Protein AF-A0A7R9JK86-F1 (afdb_monomer)

Radius of gyration: 24.87 Å; Cα contacts (8 Å, |Δi|>4): 173; chains: 1; bounding box: 53×53×46 Å

Foldseek 3Di:
DKDWDADQVFQWIWIADPPPRPPIDTPDGDHHPDDDDDDDDVVVVDDDDCCVPPRVPDPPHNDDDPDPDQPDWDWDDDQFWIWIGDPPDPPDDIDTDPDPPGHGWDDWDADPVVRDIDTDHPPPPPPDDD

InterPro domains:
  IPR011042 Six-bladed beta-propeller, TolB-like [G3DSA:2.120.10.30] (1-68)
  IPR011042 Six-bladed beta-propeller, TolB-like [G3DSA:2.120.10.30] (69-128)

Solvent-accessible surface area (backbone atoms only — not comparable to full-atom values): 8628 Å² total; per-residue (Å²): 116,66,44,76,52,71,40,67,91,70,14,28,33,35,36,23,31,63,87,78,62,47,78,68,43,79,77,47,68,84,42,78,74,68,85,80,86,81,84,90,52,73,81,78,72,64,86,85,59,66,43,78,53,74,38,56,75,43,95,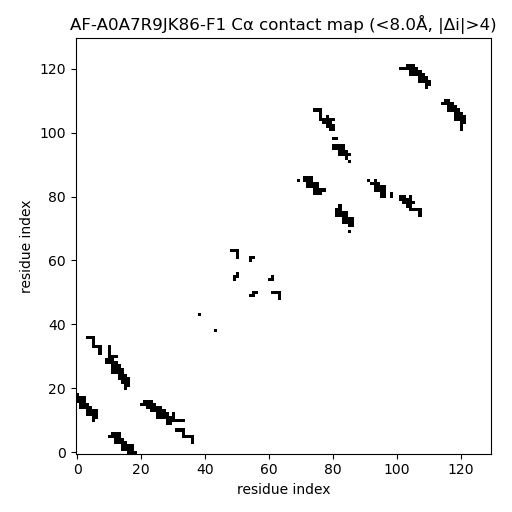81,75,61,79,91,63,101,59,78,81,75,93,62,68,47,78,49,73,43,56,59,48,42,33,40,38,51,79,94,44,100,84,56,76,75,41,72,53,94,69,82,88,53,52,55,47,75,49,75,49,72,42,86,85,82,70,47,80,47,72,44,49,71,72,81,76,71,94,74,77,135

Organism: Timema californicum (NCBI:txid61474)

Nearest PDB structures (foldseek):
  3s8v-assembly1_A  TM=5.272E-01  e=2.078E-10  Homo sapiens
  3s8z-assembly1_A  TM=5.498E-01  e=6.063E-10  Homo sapiens
  6h16-assembly1_A  TM=5.425E-01  e=1.335E-09  Homo sapiens
  4a0p-assembly1_A  TM=5.360E-01  e=7.596E-10  Homo sapiens
  8dvn-assembly1_A  TM=5.373E-01  e=1.261E-09  Homo sapiens

Secondary structure (DSSP, 8-state):
-EEEEEETTTTEEEEEETTT--S-EEEE---TT--------GGGG----GGGTGGGG-SS--PPPSSPSPSS-EEEEETTEEEEE-TT-TT-PPEEP--TT--S--EEEE-TTT--EEEE----------

pLDDT: mean 85.82, std 13.66, range [33.59, 98.38]

Sequence (130 aa):
DYIYWTDWKTGNIECANKTTGCNRTRIHAQLEYVTDILVFHNSRQSGWNQCAVGNGGCSHLCLALPSPAPRSFLLFSQKNSLSRLVPDTADCPDIVLPVQGLKNVRAVEFDPVSQFLYWVSPAMVSDNMA

Structure (mmCIF, N/CA/C/O backbone):
data_AF-A0A7R9JK86-F1
#
_entry.id   AF-A0A7R9JK86-F1
#
loop_
_atom_site.group_PDB
_atom_site.id
_atom_site.type_symbol
_atom_site.label_atom_id
_atom_site.label_alt_id
_atom_site.label_comp_id
_atom_site.label_asym_id
_atom_site.label_entity_id
_atom_site.label_seq_id
_atom_site.pdbx_PDB_ins_code
_atom_site.Cartn_x
_atom_site.Cartn_y
_atom_site.Cartn_z
_atom_site.occupancy
_atom_site.B_iso_or_equiv
_atom_site.auth_seq_id
_atom_site.auth_comp_id
_atom_site.auth_asym_id
_atom_site.auth_atom_id
_atom_site.pdbx_PDB_model_num
ATOM 1 N N . ASP A 1 1 ? -15.866 13.921 12.758 1.00 92.19 1 ASP A N 1
ATOM 2 C CA . ASP A 1 1 ? -14.521 13.534 13.232 1.00 92.19 1 ASP A CA 1
ATOM 3 C C . ASP A 1 1 ? -14.561 12.339 14.171 1.00 92.19 1 ASP A C 1
ATOM 5 O O . ASP A 1 1 ? -14.459 12.500 15.380 1.00 92.19 1 ASP A O 1
ATOM 9 N N . TYR A 1 2 ? -14.700 11.135 13.623 1.00 97.38 2 TYR A N 1
ATOM 10 C CA . TYR A 1 2 ? -14.785 9.909 14.417 1.00 97.38 2 TYR A CA 1
ATOM 11 C C . TYR A 1 2 ? -13.802 8.868 13.893 1.00 97.38 2 TYR A C 1
ATOM 13 O O . TYR A 1 2 ? -13.542 8.823 12.687 1.00 97.38 2 TYR A O 1
ATOM 21 N N . ILE A 1 3 ? -13.274 8.053 14.800 1.00 97.31 3 ILE A N 1
ATOM 22 C CA . ILE A 1 3 ? -12.696 6.751 14.462 1.00 97.31 3 ILE A CA 1
ATOM 23 C C . ILE A 1 3 ? -13.756 5.677 14.679 1.00 97.31 3 ILE A C 1
ATOM 25 O O . ILE A 1 3 ? -14.625 5.833 15.537 1.00 97.31 3 ILE A O 1
ATOM 29 N N . TYR A 1 4 ? -13.665 4.606 13.901 1.00 97.50 4 TYR A N 1
ATOM 30 C CA . TYR A 1 4 ? -14.517 3.431 14.008 1.00 97.50 4 TYR A CA 1
ATOM 31 C C . TYR A 1 4 ? -13.607 2.223 14.166 1.00 97.50 4 TYR A C 1
ATOM 33 O O . TYR A 1 4 ? -12.582 2.145 13.486 1.00 97.50 4 TYR A O 1
ATOM 41 N N . TRP A 1 5 ? -13.962 1.305 15.054 1.00 96.56 5 TRP A N 1
ATOM 42 C CA . TRP A 1 5 ? -13.230 0.055 15.237 1.00 96.56 5 TRP A CA 1
ATOM 43 C C . TRP A 1 5 ? -14.196 -1.072 15.591 1.00 96.56 5 TRP A C 1
ATOM 45 O O . TRP A 1 5 ? -15.343 -0.837 15.978 1.00 96.56 5 TRP A O 1
ATOM 55 N N . THR A 1 6 ? -13.710 -2.300 15.442 1.00 95.81 6 THR A N 1
ATOM 56 C CA . THR A 1 6 ? -14.384 -3.509 15.906 1.00 95.81 6 THR A CA 1
ATOM 57 C C . THR A 1 6 ? -13.642 -4.089 17.104 1.00 95.81 6 THR A C 1
ATOM 59 O O . THR A 1 6 ? -12.414 -4.004 17.181 1.00 95.81 6 THR A O 1
ATOM 62 N N . ASP A 1 7 ? -14.379 -4.668 18.045 1.00 90.81 7 ASP A N 1
ATOM 63 C CA . ASP A 1 7 ? -13.827 -5.398 19.180 1.00 90.81 7 ASP A CA 1
ATOM 64 C C . ASP A 1 7 ? -14.321 -6.847 19.169 1.00 90.81 7 ASP A C 1
ATOM 66 O O . ASP A 1 7 ? -15.467 -7.146 19.503 1.00 90.81 7 ASP A O 1
ATOM 70 N N . TRP A 1 8 ? -13.409 -7.758 18.836 1.00 89.31 8 TRP A N 1
ATOM 71 C CA . TRP A 1 8 ? -13.603 -9.208 18.852 1.00 89.31 8 TRP A CA 1
ATOM 72 C C . TRP A 1 8 ? -14.086 -9.787 20.189 1.00 89.31 8 TRP A C 1
ATOM 74 O O . TRP A 1 8 ? -14.812 -10.777 20.180 1.00 89.31 8 TRP A O 1
ATOM 84 N N . LYS A 1 9 ? -13.716 -9.199 21.336 1.00 88.44 9 LYS A N 1
ATOM 85 C CA . LYS A 1 9 ? -14.114 -9.719 22.655 1.00 88.44 9 LYS A CA 1
ATOM 86 C C . LYS A 1 9 ? -15.576 -9.432 22.941 1.00 88.44 9 LYS A C 1
ATOM 88 O O . LYS A 1 9 ? -16.229 -10.207 23.631 1.00 88.44 9 LYS A O 1
ATOM 93 N N . THR A 1 10 ? -16.065 -8.296 22.458 1.00 90.75 10 THR A N 1
ATOM 94 C CA . THR A 1 10 ? -17.429 -7.839 22.723 1.00 90.75 10 THR A CA 1
ATOM 95 C C . THR A 1 10 ? -18.369 -8.039 21.536 1.00 90.75 10 THR A C 1
ATOM 97 O O . THR A 1 10 ? -19.581 -7.917 21.703 1.00 90.75 10 THR A O 1
ATOM 100 N N . GLY A 1 11 ? -17.834 -8.357 20.355 1.00 93.00 11 GLY A N 1
ATOM 101 C CA . GLY A 1 11 ? -18.590 -8.486 19.111 1.00 93.00 11 GLY A CA 1
ATOM 102 C C . GLY A 1 11 ? -19.246 -7.173 18.681 1.00 93.00 11 GLY A C 1
ATOM 103 O O . GLY A 1 11 ? -20.334 -7.183 18.103 1.00 93.00 11 GLY A O 1
ATOM 104 N N . ASN A 1 12 ? -18.641 -6.036 19.037 1.00 95.69 12 ASN A N 1
ATOM 105 C CA . ASN A 1 12 ? -19.213 -4.710 18.821 1.00 95.69 12 ASN A CA 1
ATOM 106 C C . ASN A 1 12 ? -18.438 -3.921 17.766 1.00 95.69 12 ASN A C 1
ATOM 108 O O . ASN A 1 12 ? -17.212 -3.985 17.701 1.00 95.69 12 ASN A O 1
ATOM 112 N N . ILE A 1 13 ? -19.167 -3.087 17.024 1.00 97.00 13 ILE A N 1
ATOM 113 C CA . ILE A 1 13 ? -18.6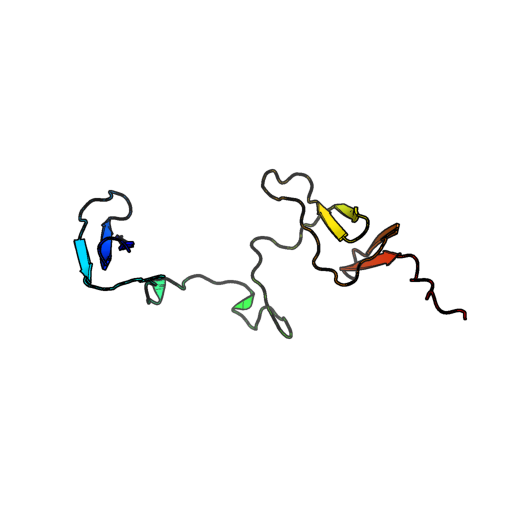01 -1.962 16.275 1.00 97.00 13 ILE A CA 1
ATOM 114 C C . ILE A 1 13 ? -18.876 -0.697 17.076 1.00 97.00 13 ILE A C 1
ATOM 116 O O . ILE A 1 13 ? -20.019 -0.423 17.457 1.00 97.00 13 ILE A O 1
ATOM 120 N N . GLU A 1 14 ? -17.839 0.092 17.310 1.00 97.06 14 GLU A N 1
ATOM 121 C CA . GLU A 1 14 ? -17.901 1.303 18.120 1.00 97.06 14 GLU A CA 1
ATOM 122 C C . GLU A 1 14 ? -17.310 2.496 17.375 1.00 97.06 14 GLU A C 1
ATOM 124 O O . GLU A 1 14 ? -16.554 2.348 16.411 1.00 97.06 14 GLU A O 1
ATOM 129 N N . CYS A 1 15 ? -17.657 3.697 17.833 1.00 97.69 15 CYS A N 1
ATOM 130 C CA . CYS A 1 15 ? -17.015 4.924 17.397 1.00 97.69 15 CYS A CA 1
ATOM 131 C C . CYS A 1 15 ? -16.747 5.863 18.572 1.00 97.69 15 CYS A C 1
ATOM 133 O O . CYS A 1 15 ? -17.420 5.798 19.599 1.00 97.69 15 CYS A O 1
ATOM 135 N N . ALA A 1 16 ? -15.771 6.751 18.413 1.00 98.38 16 ALA A N 1
ATOM 136 C CA . ALA A 1 16 ? -15.478 7.838 19.344 1.00 98.38 16 ALA A CA 1
ATOM 137 C C . ALA A 1 16 ? -14.851 9.010 18.589 1.00 98.38 16 ALA A C 1
ATOM 139 O O . ALA A 1 16 ? -14.371 8.853 17.459 1.00 98.38 16 ALA A O 1
ATOM 140 N N . ASN A 1 17 ? -14.864 10.194 19.200 1.00 98.31 17 ASN A N 1
ATOM 141 C CA . ASN A 1 17 ? -14.227 11.366 18.618 1.00 98.31 17 ASN A CA 1
ATOM 142 C C . ASN A 1 17 ? -12.732 11.088 18.386 1.00 98.31 17 ASN A C 1
ATOM 144 O O . ASN A 1 17 ? -12.019 10.692 19.308 1.00 98.31 17 ASN A O 1
ATOM 148 N N . LYS A 1 18 ? -12.260 11.317 17.154 1.00 97.19 18 LYS A N 1
ATOM 149 C CA . LYS A 1 18 ? -10.904 10.931 16.726 1.00 97.19 18 LYS A CA 1
ATOM 150 C C . LYS A 1 18 ? -9.778 11.637 17.493 1.00 97.19 18 LYS A C 1
ATOM 152 O O . LYS A 1 18 ? -8.680 11.098 17.552 1.00 97.19 18 LYS A O 1
ATOM 157 N N . THR A 1 19 ? -10.013 12.851 17.999 1.00 97.25 19 THR A N 1
ATOM 158 C CA . THR A 1 19 ? -8.979 13.673 18.649 1.00 97.25 19 THR A CA 1
ATOM 159 C C . THR A 1 19 ? -9.079 13.647 20.166 1.00 97.25 19 THR A C 1
ATOM 161 O O . THR A 1 19 ? -8.052 13.658 20.832 1.00 97.25 19 THR A O 1
ATOM 164 N N . THR A 1 20 ? -10.292 13.611 20.722 1.00 97.69 20 THR A N 1
ATOM 165 C CA . THR A 1 20 ? -10.492 13.661 22.181 1.00 97.69 20 THR A CA 1
ATOM 166 C C . THR A 1 20 ? -10.721 12.295 22.817 1.00 97.69 20 THR A C 1
ATOM 168 O O . THR A 1 20 ? -10.599 12.168 24.030 1.00 97.69 20 THR A O 1
ATOM 171 N N . GLY A 1 21 ? -11.105 11.282 22.035 1.00 96.06 21 GLY A N 1
ATOM 172 C CA . GLY A 1 21 ? -11.523 9.973 22.549 1.00 96.06 21 GLY A CA 1
ATOM 173 C C . GLY A 1 21 ? -12.888 9.973 23.253 1.00 96.06 21 GLY A C 1
ATOM 174 O O . GLY A 1 21 ? -13.374 8.915 23.650 1.00 96.06 21 GLY A O 1
ATOM 175 N N . CYS A 1 22 ? -13.535 11.133 23.394 1.00 97.38 22 CYS A N 1
ATOM 176 C CA . CYS A 1 22 ? -14.848 11.264 24.023 1.00 97.38 22 CYS A CA 1
ATOM 177 C C . CYS A 1 22 ? -15.984 10.773 23.109 1.00 97.38 22 CYS A C 1
ATOM 179 O O . CYS A 1 22 ? -15.790 10.496 21.923 1.00 97.38 22 CYS A O 1
ATOM 181 N N . ASN A 1 23 ? -17.202 10.730 23.660 1.00 96.56 23 ASN A N 1
ATOM 182 C CA . ASN A 1 23 ? -18.431 10.333 22.960 1.00 96.56 23 ASN A CA 1
ATOM 183 C C . ASN A 1 23 ? -18.354 8.921 22.365 1.00 96.56 23 ASN A C 1
ATOM 185 O O . ASN A 1 23 ? -18.823 8.674 21.251 1.00 96.56 23 ASN A O 1
ATOM 189 N N . ARG A 1 24 ? -17.752 7.991 23.119 1.00 97.31 24 ARG A N 1
ATOM 190 C CA . ARG A 1 24 ? -17.720 6.581 22.741 1.00 97.31 24 ARG A CA 1
ATOM 191 C C . ARG A 1 24 ? -19.139 6.030 22.685 1.00 97.31 24 ARG A C 1
ATOM 193 O O . ARG A 1 24 ? -19.862 6.079 23.676 1.00 97.31 24 ARG A O 1
ATOM 200 N N . THR A 1 25 ? -19.509 5.495 21.529 1.00 97.06 25 THR A N 1
ATOM 201 C CA . THR A 1 25 ? -20.852 4.983 21.261 1.00 97.06 25 THR A CA 1
ATOM 202 C C . THR A 1 25 ? -20.761 3.648 20.536 1.00 97.06 25 THR A C 1
ATOM 204 O O . THR A 1 25 ? -19.936 3.471 19.639 1.00 97.06 25 THR A O 1
ATOM 207 N N . ARG A 1 26 ? -21.629 2.705 20.904 1.00 96.94 26 ARG A N 1
ATOM 208 C CA . ARG A 1 26 ? -21.778 1.433 20.194 1.00 96.94 26 ARG A CA 1
ATOM 209 C C . ARG A 1 26 ? -22.693 1.621 18.986 1.00 96.94 26 ARG A C 1
ATOM 211 O O . ARG A 1 26 ? -23.839 2.026 19.152 1.00 96.94 26 ARG A O 1
ATOM 218 N N . ILE A 1 27 ? -22.189 1.295 17.801 1.00 96.50 27 ILE A N 1
ATOM 219 C CA . ILE A 1 27 ? -22.908 1.393 16.524 1.00 96.50 27 ILE A CA 1
ATOM 220 C C . ILE A 1 27 ? -23.635 0.087 16.203 1.00 96.50 27 ILE A C 1
ATOM 222 O O . ILE A 1 27 ? -24.792 0.108 15.797 1.00 96.50 27 ILE A O 1
ATOM 226 N N . HIS A 1 28 ? -22.967 -1.049 16.410 1.00 95.62 28 HIS A N 1
ATOM 227 C CA . HIS A 1 28 ? -23.528 -2.381 16.181 1.00 95.62 28 HIS A CA 1
ATOM 228 C C . HIS A 1 28 ? -23.017 -3.358 17.244 1.00 95.62 28 HIS A C 1
ATOM 230 O O . HIS A 1 28 ? -21.959 -3.135 17.834 1.00 95.62 28 HIS A O 1
ATOM 236 N N . ALA A 1 29 ? -23.762 -4.433 17.487 1.00 94.62 29 ALA A N 1
ATOM 237 C CA . ALA A 1 29 ? -23.414 -5.493 18.433 1.00 94.62 29 ALA A CA 1
ATOM 238 C C . ALA A 1 29 ? -23.623 -6.880 17.809 1.00 94.62 29 ALA A C 1
ATOM 240 O O . ALA A 1 29 ? -24.202 -6.974 16.728 1.00 94.62 29 ALA A O 1
ATOM 241 N N . GLN A 1 30 ? -23.212 -7.936 18.518 1.00 92.38 30 GLN A N 1
ATOM 242 C CA . GLN A 1 30 ? -23.456 -9.339 18.141 1.00 92.38 30 GLN A CA 1
ATOM 243 C C . GLN A 1 30 ? -22.834 -9.739 16.793 1.00 92.38 30 GLN A C 1
ATOM 245 O O . GLN A 1 30 ? -23.373 -10.571 16.069 1.00 92.38 30 GLN A O 1
ATOM 250 N N . LEU A 1 31 ? -21.696 -9.138 16.450 1.00 91.38 31 LEU A N 1
ATOM 251 C CA . LEU A 1 31 ? -20.922 -9.491 15.269 1.00 91.38 31 LEU A CA 1
ATOM 252 C C . LEU A 1 31 ? -19.678 -10.258 15.709 1.00 91.38 31 LEU A C 1
ATOM 254 O O . LEU A 1 31 ? -18.685 -9.673 16.144 1.00 91.38 31 LEU A O 1
ATOM 258 N N . GLU A 1 32 ? -19.747 -11.580 15.626 1.00 90.31 32 GLU A N 1
ATOM 259 C CA . GLU A 1 32 ? -18.612 -12.437 15.951 1.00 90.31 32 GLU A CA 1
ATOM 260 C C . GLU A 1 32 ? -17.554 -12.381 14.840 1.00 90.31 32 GLU A C 1
ATOM 262 O O . GLU A 1 32 ? -17.875 -12.387 13.652 1.00 90.31 32 GLU A O 1
ATOM 267 N N . TYR A 1 33 ? -16.280 -12.333 15.239 1.00 88.56 33 TYR A N 1
ATOM 268 C CA . TYR A 1 33 ? -15.119 -12.450 14.346 1.00 88.56 33 TYR A CA 1
ATOM 269 C C . TYR A 1 33 ? -15.037 -11.427 13.200 1.00 88.56 33 TYR A C 1
ATOM 271 O O . TYR A 1 33 ? -14.485 -11.726 12.143 1.00 88.56 33 TYR A O 1
ATOM 279 N N . VAL A 1 34 ? -15.531 -10.200 13.396 1.00 92.62 34 VAL A N 1
ATOM 280 C CA . VAL A 1 34 ? -15.321 -9.120 12.418 1.00 92.62 34 VAL A CA 1
ATOM 281 C C . VAL A 1 34 ? -13.825 -8.855 12.260 1.00 92.62 34 VAL A C 1
ATOM 283 O O . VAL A 1 34 ? -13.153 -8.476 13.220 1.00 92.62 34 VAL A O 1
ATOM 286 N N . THR A 1 35 ? -13.316 -9.033 11.043 1.00 91.50 35 THR A N 1
ATOM 287 C CA . THR A 1 35 ? -11.886 -8.904 10.733 1.00 91.50 35 THR A CA 1
ATOM 288 C C . THR A 1 35 ? -11.502 -7.519 10.239 1.00 91.50 35 THR A C 1
ATOM 290 O O . THR A 1 35 ? -10.393 -7.068 10.504 1.00 91.50 35 THR A O 1
ATOM 293 N N . ASP A 1 36 ? -12.395 -6.856 9.504 1.00 94.06 36 ASP A N 1
ATOM 294 C CA . ASP A 1 36 ? -12.130 -5.554 8.903 1.00 94.06 36 ASP A CA 1
ATOM 295 C C . ASP A 1 36 ? -13.416 -4.730 8.777 1.00 94.06 36 ASP A C 1
ATOM 297 O O . ASP A 1 36 ? -14.513 -5.281 8.634 1.00 94.06 36 ASP A O 1
ATOM 301 N N . ILE A 1 37 ? -13.274 -3.406 8.841 1.00 95.12 37 ILE A N 1
ATOM 302 C CA . ILE A 1 37 ? -14.357 -2.444 8.630 1.00 95.12 37 ILE A CA 1
ATOM 303 C C . ILE A 1 37 ? -13.861 -1.272 7.781 1.00 95.12 37 ILE A C 1
ATOM 305 O O . ILE A 1 37 ? -12.768 -0.744 7.979 1.00 95.12 37 ILE A O 1
ATOM 309 N N . LEU A 1 38 ? -14.706 -0.805 6.861 1.00 96.75 38 LEU A N 1
ATOM 310 C CA . LEU A 1 38 ? -14.381 0.292 5.951 1.00 96.75 38 LEU A CA 1
ATOM 311 C C . LEU A 1 38 ? -15.481 1.353 5.952 1.00 96.75 38 LEU A C 1
ATOM 313 O O . LEU A 1 38 ? -16.669 1.048 5.875 1.00 96.75 38 LEU A O 1
ATOM 317 N N . VAL A 1 39 ? -15.077 2.624 5.965 1.00 96.25 39 VAL A N 1
ATOM 318 C CA . VAL A 1 39 ? -15.993 3.748 5.733 1.00 96.25 39 VAL A CA 1
ATOM 319 C C . VAL A 1 39 ? -16.170 3.946 4.228 1.00 96.25 39 VAL A C 1
ATOM 321 O O . VAL A 1 39 ? -15.251 4.408 3.550 1.00 96.25 39 VAL A O 1
ATOM 324 N N . PHE A 1 40 ? -17.360 3.642 3.712 1.00 96.69 40 PHE A N 1
ATOM 325 C CA . PHE A 1 40 ? -17.717 3.853 2.309 1.00 96.69 40 PHE A CA 1
ATOM 326 C C . PHE A 1 40 ? -18.293 5.261 2.092 1.00 96.69 40 PHE A C 1
ATOM 328 O O . PHE A 1 40 ? -19.458 5.523 2.388 1.00 96.69 40 PHE A O 1
ATOM 335 N N . HIS A 1 41 ? -17.463 6.191 1.611 1.00 96.62 41 HIS A N 1
ATOM 336 C CA . HIS A 1 41 ? -17.876 7.555 1.269 1.00 96.62 41 HIS A CA 1
ATOM 337 C C . HIS A 1 41 ? -16.892 8.189 0.269 1.00 96.62 41 HIS A C 1
ATOM 339 O O . HIS A 1 41 ? -15.684 7.984 0.393 1.00 96.62 41 HIS A O 1
ATOM 345 N N . ASN A 1 42 ? -17.375 9.006 -0.677 1.00 95.19 42 ASN A N 1
ATOM 346 C CA . ASN A 1 42 ? -16.535 9.607 -1.729 1.00 95.19 42 ASN A CA 1
ATOM 347 C C . ASN A 1 42 ? -15.358 10.435 -1.173 1.00 95.19 42 ASN A C 1
ATOM 349 O O . ASN A 1 42 ? -14.251 10.384 -1.697 1.00 95.19 42 ASN A O 1
ATOM 353 N N . SER A 1 43 ? -15.558 11.128 -0.050 1.00 95.12 43 SER A N 1
ATOM 354 C CA . SER A 1 43 ? -14.528 11.963 0.575 1.00 95.12 43 SER A CA 1
ATOM 355 C C . SER A 1 43 ? -13.332 11.161 1.095 1.00 95.12 43 SER A C 1
ATOM 357 O O . SER A 1 43 ? -12.257 11.729 1.289 1.00 95.12 43 SER A O 1
ATOM 359 N N . ARG A 1 44 ? -13.491 9.843 1.298 1.00 93.88 44 ARG A N 1
ATOM 360 C CA . ARG A 1 44 ? -12.412 8.932 1.714 1.00 93.88 44 ARG A CA 1
ATOM 361 C C . ARG A 1 44 ? -11.481 8.549 0.565 1.00 93.88 44 ARG A C 1
ATOM 363 O O . ARG A 1 44 ? -10.382 8.081 0.832 1.00 93.88 44 ARG A O 1
ATOM 370 N N . GLN A 1 45 ? -11.903 8.767 -0.678 1.00 93.19 45 GLN A N 1
ATOM 371 C CA . GLN A 1 45 ? -11.158 8.471 -1.904 1.00 93.19 45 GLN A CA 1
ATOM 372 C C . GLN A 1 45 ? -10.879 9.768 -2.674 1.00 93.19 45 GLN A C 1
ATOM 374 O O . GLN A 1 45 ? -11.113 9.872 -3.874 1.00 93.19 45 GLN A O 1
ATOM 379 N N . SER A 1 46 ? -10.445 10.796 -1.948 1.00 89.38 46 SER A N 1
ATOM 380 C CA . SER A 1 46 ? -10.114 12.106 -2.505 1.00 89.38 46 SER A CA 1
ATOM 381 C C . SER A 1 46 ? -8.632 12.200 -2.883 1.00 89.38 46 SER A C 1
ATOM 383 O O . SER A 1 46 ? -7.812 11.383 -2.465 1.00 89.38 46 SER A O 1
ATOM 385 N N . GLY A 1 47 ? -8.286 13.219 -3.670 1.00 88.12 47 GLY A N 1
ATOM 386 C CA . GLY A 1 47 ? -6.932 13.444 -4.174 1.00 88.12 47 GLY A CA 1
ATOM 387 C C . GLY A 1 47 ? -6.784 13.103 -5.656 1.00 88.12 47 GLY A C 1
ATOM 388 O O . GLY A 1 47 ? -7.697 12.586 -6.295 1.00 88.12 47 GLY A O 1
ATOM 389 N N . TRP A 1 48 ? -5.624 13.445 -6.211 1.00 88.62 48 TRP A N 1
ATOM 390 C CA . TRP A 1 48 ? -5.292 13.229 -7.616 1.00 88.62 48 TRP A CA 1
ATOM 391 C C . TRP A 1 48 ? -3.825 12.824 -7.754 1.00 88.62 48 TRP A C 1
ATOM 393 O O . TRP A 1 48 ? -2.983 13.261 -6.970 1.00 88.62 48 TRP A O 1
ATOM 403 N N . ASN A 1 49 ? -3.506 12.020 -8.767 1.00 85.62 49 ASN A N 1
ATOM 404 C CA . ASN A 1 49 ? -2.131 11.713 -9.152 1.00 85.62 49 ASN A CA 1
ATOM 405 C C . ASN A 1 49 ? -2.004 11.647 -10.684 1.00 85.62 49 ASN A C 1
ATOM 407 O O . ASN A 1 49 ? -2.997 11.679 -11.407 1.00 85.62 49 ASN A O 1
ATOM 411 N N . GLN A 1 50 ? -0.774 11.555 -11.192 1.00 85.25 50 GLN A N 1
ATOM 412 C CA . GLN A 1 50 ? -0.508 11.535 -12.636 1.00 85.25 50 GLN A CA 1
ATOM 413 C C . GLN A 1 50 ? -1.149 10.336 -13.354 1.00 85.25 50 GLN A C 1
ATOM 415 O O . GLN A 1 50 ? -1.509 10.459 -14.520 1.00 85.25 50 GLN A O 1
ATOM 420 N N . CYS A 1 51 ? -1.359 9.212 -12.658 1.00 90.38 51 CYS A N 1
ATOM 421 C CA . CYS A 1 51 ? -2.019 8.035 -13.224 1.00 90.38 51 CYS A CA 1
ATOM 422 C C . CYS A 1 51 ? -3.502 8.275 -13.534 1.00 90.38 51 CYS A C 1
ATOM 424 O O . CYS A 1 51 ? -4.062 7.609 -14.402 1.00 90.38 51 CYS A O 1
ATOM 426 N N . ALA A 1 52 ? -4.146 9.227 -12.854 1.00 91.38 52 ALA A N 1
ATOM 427 C CA . ALA A 1 52 ? -5.569 9.490 -13.031 1.00 91.38 52 ALA A CA 1
ATOM 428 C C . ALA A 1 52 ? -5.901 10.192 -14.368 1.00 91.38 52 ALA A C 1
ATOM 430 O O . ALA A 1 52 ? -7.038 10.102 -14.829 1.00 91.38 52 ALA A O 1
ATOM 431 N N . VAL A 1 53 ? -4.922 10.823 -15.042 1.00 92.56 53 VAL A N 1
ATOM 432 C CA . VAL A 1 53 ? -5.060 11.235 -16.454 1.00 92.56 53 VAL A CA 1
ATOM 433 C C . VAL A 1 53 ? -4.404 10.174 -17.335 1.00 92.56 53 VAL A C 1
ATOM 435 O O . VAL A 1 53 ? -3.192 9.993 -17.276 1.00 92.56 53 VAL A O 1
ATOM 438 N N . GLY A 1 54 ? -5.176 9.498 -18.191 1.00 94.00 54 GLY A N 1
ATOM 439 C CA . GLY A 1 54 ? -4.616 8.665 -19.266 1.00 94.0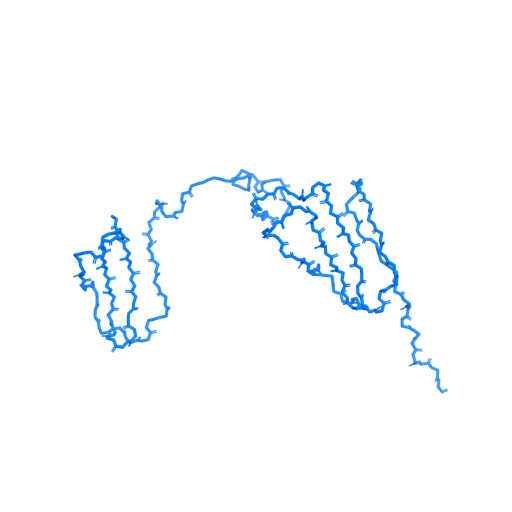0 54 GLY A CA 1
ATOM 440 C C . GLY A 1 54 ? -3.625 7.590 -18.800 1.00 94.00 54 GLY A C 1
ATOM 441 O O . GLY A 1 54 ? -2.638 7.344 -19.490 1.00 94.00 54 GLY A O 1
ATOM 442 N N . ASN A 1 55 ? -3.841 6.999 -17.618 1.00 91.94 55 ASN A N 1
ATOM 443 C CA . ASN A 1 55 ? -2.944 6.010 -17.003 1.00 91.94 55 ASN A CA 1
ATOM 444 C C . ASN A 1 55 ? -1.489 6.506 -16.859 1.00 91.94 55 ASN A C 1
ATOM 446 O O . ASN A 1 55 ? -0.557 5.710 -16.933 1.00 91.94 55 ASN A O 1
ATOM 450 N N . GLY A 1 56 ? -1.265 7.822 -16.756 1.00 90.25 56 GLY A N 1
ATOM 451 C CA . GLY A 1 56 ? 0.079 8.411 -16.733 1.00 90.25 56 GLY A CA 1
ATOM 452 C C . GLY A 1 56 ? 0.903 8.164 -18.005 1.00 90.25 56 GLY A C 1
ATOM 453 O O . GLY A 1 56 ? 2.121 8.309 -17.971 1.00 90.25 56 GLY A O 1
ATOM 454 N N . GLY A 1 57 ? 0.268 7.756 -19.112 1.00 93.44 57 GLY A N 1
ATOM 455 C CA . GLY A 1 57 ? 0.944 7.332 -20.342 1.00 93.44 57 GLY A CA 1
ATOM 456 C C . GLY A 1 57 ? 1.477 5.893 -20.318 1.00 93.44 57 GLY A C 1
ATOM 457 O O . GLY A 1 57 ? 2.148 5.477 -21.262 1.00 93.44 57 GLY A O 1
ATOM 458 N N . CYS A 1 58 ? 1.196 5.112 -19.270 1.00 89.31 58 CYS A N 1
ATOM 459 C CA . CYS A 1 58 ? 1.617 3.716 -19.182 1.00 89.31 58 CYS A CA 1
ATOM 460 C C . CYS A 1 58 ? 0.766 2.813 -20.089 1.00 89.31 58 CYS A C 1
ATOM 462 O O . CYS A 1 58 ? -0.459 2.926 -20.132 1.00 89.31 58 CYS A O 1
ATOM 464 N N . SER A 1 59 ? 1.408 1.846 -20.752 1.00 94.19 59 SER A N 1
ATOM 465 C CA . SER A 1 59 ? 0.718 0.865 -21.604 1.00 94.19 59 SER A CA 1
ATOM 466 C C . SER A 1 59 ? -0.086 -0.177 -20.820 1.00 94.19 59 SER A C 1
ATOM 468 O O . SER A 1 59 ? -1.062 -0.700 -21.343 1.00 94.19 59 SER A O 1
ATOM 470 N N . HIS A 1 60 ? 0.312 -0.475 -19.576 1.00 94.75 60 HIS A N 1
ATOM 471 C CA . HIS A 1 60 ? -0.327 -1.499 -18.742 1.00 94.75 60 HIS A CA 1
ATOM 472 C C . HIS A 1 60 ? -0.679 -0.954 -17.354 1.00 94.75 60 HIS A C 1
ATOM 474 O O . HIS A 1 60 ? -1.840 -0.668 -17.078 1.00 94.75 60 HIS A O 1
ATOM 480 N N . LEU A 1 61 ? 0.319 -0.767 -16.486 1.00 92.56 61 LEU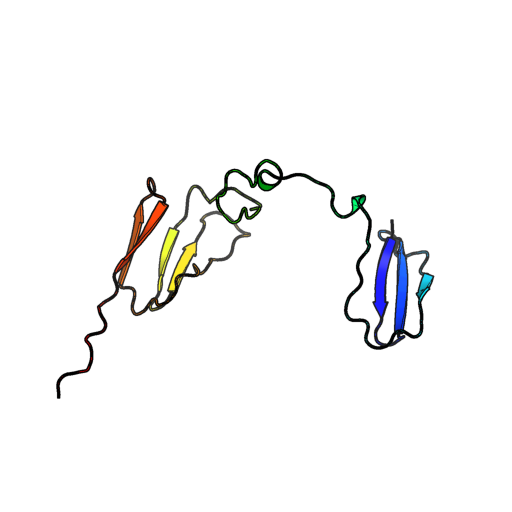 A N 1
ATOM 481 C CA . LEU A 1 61 ? 0.115 -0.407 -15.083 1.00 92.56 61 LEU A CA 1
ATOM 482 C C . LEU A 1 61 ? 0.834 0.898 -14.735 1.00 92.56 61 LEU A C 1
ATOM 484 O O . LEU A 1 61 ? 2.033 1.016 -14.975 1.00 92.56 61 LEU A O 1
ATOM 488 N N . CYS A 1 62 ? 0.108 1.839 -14.128 1.00 86.50 62 CYS A N 1
ATOM 489 C CA . CYS A 1 62 ? 0.665 3.060 -13.551 1.00 86.50 62 CYS A CA 1
ATOM 490 C C . CYS A 1 62 ? 0.663 2.960 -12.025 1.00 86.50 62 CYS A C 1
ATOM 492 O O . CYS A 1 62 ? -0.391 2.939 -11.386 1.00 86.50 62 CYS A O 1
ATOM 494 N N . LEU A 1 63 ? 1.855 2.861 -11.438 1.00 88.44 63 LEU A N 1
ATOM 495 C CA . LEU A 1 63 ? 2.043 2.763 -9.995 1.00 88.44 63 LEU A CA 1
ATOM 496 C C . LEU A 1 63 ? 2.396 4.140 -9.435 1.00 88.44 63 LEU A C 1
ATOM 498 O O . LEU A 1 63 ? 3.426 4.712 -9.787 1.00 88.44 63 LEU A O 1
ATOM 502 N N . ALA A 1 64 ? 1.548 4.668 -8.552 1.00 83.69 64 ALA A N 1
ATOM 503 C CA . ALA A 1 64 ? 1.819 5.927 -7.871 1.00 83.69 64 ALA A CA 1
ATOM 504 C C . ALA A 1 64 ? 3.007 5.753 -6.913 1.00 83.69 64 ALA A C 1
ATOM 506 O O . ALA A 1 64 ? 2.936 4.980 -5.958 1.00 83.69 64 ALA A O 1
ATOM 507 N N . LEU A 1 65 ? 4.094 6.481 -7.170 1.00 78.62 65 LEU A N 1
ATOM 508 C CA . LEU A 1 65 ? 5.263 6.519 -6.299 1.00 78.62 65 LEU A CA 1
ATOM 509 C C . LEU A 1 65 ? 5.273 7.833 -5.501 1.00 78.62 65 LEU A C 1
ATOM 511 O O . LEU A 1 65 ? 4.961 8.882 -6.066 1.00 78.62 65 LEU A O 1
ATOM 515 N N . PRO A 1 66 ? 5.649 7.807 -4.208 1.00 67.81 66 PRO A N 1
ATOM 516 C CA . PRO A 1 66 ? 5.736 9.013 -3.380 1.00 67.81 66 PRO A CA 1
ATOM 517 C C . PRO A 1 66 ? 6.848 9.973 -3.836 1.00 67.81 66 PRO A C 1
ATOM 519 O O . PRO A 1 66 ? 6.803 11.156 -3.516 1.00 67.81 66 PRO A O 1
ATOM 522 N N . SER A 1 67 ? 7.832 9.477 -4.595 1.00 59.94 67 SER A N 1
ATOM 523 C CA . SER A 1 67 ? 8.913 10.259 -5.194 1.00 59.94 67 SER A CA 1
ATOM 524 C C . SER A 1 67 ? 9.254 9.693 -6.579 1.00 59.94 67 SER A C 1
ATOM 526 O O . SER A 1 67 ? 9.138 8.476 -6.771 1.00 59.94 67 SER A O 1
ATOM 528 N N . PRO A 1 68 ? 9.675 10.524 -7.553 1.00 62.78 68 PRO A N 1
ATOM 529 C CA . PRO A 1 68 ? 10.317 10.029 -8.768 1.00 62.78 68 PRO A CA 1
ATOM 530 C C . PRO A 1 68 ? 11.495 9.102 -8.431 1.00 62.78 68 PRO A C 1
ATOM 532 O O . PRO A 1 68 ? 12.054 9.156 -7.333 1.00 62.78 68 PRO A O 1
ATOM 535 N N . ALA A 1 69 ? 11.879 8.245 -9.383 1.00 65.19 69 ALA A N 1
ATOM 536 C CA . ALA A 1 69 ? 13.042 7.376 -9.223 1.00 65.19 69 ALA A CA 1
ATOM 537 C C . ALA A 1 69 ? 14.254 8.186 -8.710 1.00 65.19 69 ALA A C 1
ATOM 539 O O . ALA A 1 69 ? 14.466 9.316 -9.170 1.00 65.19 69 ALA A O 1
ATOM 540 N N . PRO A 1 70 ? 15.027 7.651 -7.746 1.00 71.94 70 PRO A N 1
ATOM 541 C CA . PRO A 1 70 ? 16.143 8.382 -7.165 1.00 71.94 70 PRO A CA 1
ATOM 542 C C . PRO A 1 70 ? 17.129 8.775 -8.268 1.00 71.94 70 PRO A C 1
ATOM 544 O O . PRO A 1 70 ? 17.499 7.948 -9.098 1.00 71.94 70 PRO A O 1
ATOM 547 N N . ARG A 1 71 ? 17.546 10.048 -8.284 1.00 73.62 71 ARG A N 1
ATOM 548 C CA . ARG A 1 71 ? 18.519 10.562 -9.268 1.00 73.62 71 ARG A CA 1
ATOM 549 C C . ARG A 1 71 ? 19.921 9.993 -9.054 1.00 73.62 71 ARG A C 1
ATOM 551 O O . ARG A 1 71 ? 20.678 9.882 -10.009 1.00 73.62 71 ARG A O 1
ATOM 558 N N . SER A 1 72 ? 20.231 9.630 -7.812 1.00 82.44 72 SER A N 1
ATOM 559 C CA . SER A 1 72 ? 21.508 9.064 -7.394 1.00 82.44 72 SER A CA 1
ATOM 560 C C . SER A 1 72 ? 21.238 7.848 -6.521 1.00 82.44 72 SER A C 1
ATOM 562 O O . SER A 1 72 ? 20.448 7.917 -5.580 1.00 82.44 72 SER A O 1
ATOM 564 N N . PHE A 1 73 ? 21.872 6.729 -6.843 1.00 86.94 73 PHE A N 1
ATOM 565 C CA . PHE A 1 73 ? 21.761 5.485 -6.094 1.00 86.94 73 PHE A CA 1
ATOM 566 C C . PHE A 1 73 ? 23.000 4.625 -6.337 1.00 86.94 73 PHE A C 1
ATOM 568 O O . PHE A 1 73 ? 23.722 4.814 -7.316 1.00 86.94 73 PHE A O 1
ATOM 575 N N . LEU A 1 74 ? 23.227 3.667 -5.447 1.00 89.25 74 LEU A N 1
ATOM 576 C CA . LEU A 1 74 ? 24.250 2.642 -5.577 1.00 89.25 74 LEU A CA 1
ATOM 577 C C . LEU A 1 74 ? 23.574 1.297 -5.817 1.00 89.25 74 LEU A C 1
ATOM 579 O O . LEU A 1 74 ? 22.627 0.931 -5.120 1.00 89.25 74 LEU A O 1
ATOM 583 N N . LEU A 1 75 ? 24.071 0.559 -6.803 1.00 91.88 75 LEU A N 1
ATOM 584 C CA . LEU A 1 75 ? 23.695 -0.829 -7.033 1.00 91.88 75 LEU A CA 1
ATOM 585 C C . LEU A 1 75 ? 24.817 -1.722 -6.537 1.00 91.88 75 LEU A C 1
ATOM 587 O O . LEU A 1 75 ? 25.985 -1.489 -6.844 1.00 91.88 75 LEU A O 1
ATOM 591 N N . PHE A 1 76 ? 24.458 -2.759 -5.794 1.00 91.25 76 PHE A N 1
ATOM 592 C CA . PHE A 1 76 ? 25.413 -3.759 -5.353 1.00 91.25 76 PHE A CA 1
ATOM 593 C C . PHE A 1 76 ? 24.829 -5.157 -5.495 1.00 91.25 76 PHE A C 1
ATOM 595 O O . PHE A 1 76 ? 23.629 -5.391 -5.324 1.00 91.25 76 PHE A O 1
ATOM 602 N N . SER A 1 77 ? 25.700 -6.101 -5.833 1.00 92.12 77 SER A N 1
ATOM 603 C CA . SER A 1 77 ? 25.349 -7.504 -5.988 1.00 92.12 77 SER A CA 1
ATOM 604 C C . SER A 1 77 ? 25.776 -8.317 -4.777 1.00 92.12 77 SER A C 1
ATOM 606 O O . SER A 1 77 ? 26.918 -8.226 -4.329 1.00 92.12 77 SER A O 1
ATOM 608 N N . GLN A 1 78 ? 24.884 -9.179 -4.309 1.00 90.75 78 GLN A N 1
ATOM 609 C CA . GLN A 1 78 ? 25.200 -10.302 -3.433 1.00 90.75 78 GLN A CA 1
ATOM 610 C C . GLN A 1 78 ? 25.159 -11.601 -4.250 1.00 90.75 78 GLN A C 1
ATOM 612 O O . GLN A 1 78 ? 24.843 -11.595 -5.440 1.00 90.75 78 GLN A O 1
ATOM 617 N N . LYS A 1 79 ? 25.439 -12.747 -3.612 1.00 87.44 79 LYS A N 1
ATOM 618 C CA . LYS A 1 79 ? 25.524 -14.049 -4.299 1.00 87.44 79 LYS A CA 1
ATOM 619 C C . LYS A 1 79 ? 24.296 -14.337 -5.174 1.00 87.44 79 LYS A C 1
ATOM 621 O O . LYS A 1 79 ? 24.463 -14.729 -6.322 1.00 87.44 79 LYS A O 1
ATOM 626 N N . ASN A 1 80 ? 23.088 -14.117 -4.652 1.00 89.44 80 ASN A N 1
ATOM 627 C CA . ASN A 1 80 ? 21.825 -14.453 -5.326 1.00 89.44 80 ASN A CA 1
ATOM 628 C C . ASN A 1 80 ? 20.805 -13.298 -5.301 1.00 89.44 80 ASN A C 1
ATOM 630 O O . ASN A 1 80 ? 19.607 -13.529 -5.436 1.00 89.44 80 ASN A O 1
ATOM 634 N N . SER A 1 81 ? 21.253 -12.064 -5.082 1.00 91.06 81 SER A N 1
ATOM 635 C CA . SER A 1 81 ? 20.376 -10.893 -5.037 1.00 91.06 81 SER A CA 1
ATOM 636 C C . SER A 1 81 ? 21.101 -9.649 -5.538 1.00 91.06 81 SER A C 1
ATOM 638 O O . SER A 1 81 ? 22.322 -9.532 -5.429 1.00 91.06 81 SER A O 1
ATOM 640 N N . LEU A 1 82 ? 20.334 -8.725 -6.106 1.00 92.81 82 LEU A N 1
ATOM 641 C CA . LEU A 1 82 ? 20.778 -7.381 -6.456 1.00 92.81 82 LEU A CA 1
ATOM 642 C C . LEU A 1 82 ? 20.028 -6.407 -5.559 1.00 92.81 82 LEU A C 1
ATOM 644 O O . LEU A 1 82 ? 18.810 -6.518 -5.421 1.00 92.81 82 LEU A O 1
ATOM 648 N N . SER A 1 83 ? 20.742 -5.464 -4.964 1.00 90.94 83 SER A N 1
ATOM 649 C CA . SER A 1 83 ? 20.167 -4.481 -4.053 1.00 90.94 83 SER A CA 1
ATOM 650 C C . SER A 1 83 ? 20.510 -3.068 -4.499 1.00 90.94 83 SER A C 1
ATOM 652 O O . SER A 1 83 ? 21.559 -2.823 -5.100 1.00 90.94 83 SER A O 1
ATOM 654 N N . ARG A 1 84 ? 19.609 -2.135 -4.192 1.00 89.19 84 ARG A N 1
ATOM 655 C CA . ARG A 1 84 ? 19.799 -0.701 -4.395 1.00 89.19 84 ARG A CA 1
ATOM 656 C C . ARG A 1 84 ? 19.832 0.009 -3.047 1.00 89.19 84 ARG A C 1
ATOM 658 O O . ARG A 1 84 ? 18.876 -0.101 -2.280 1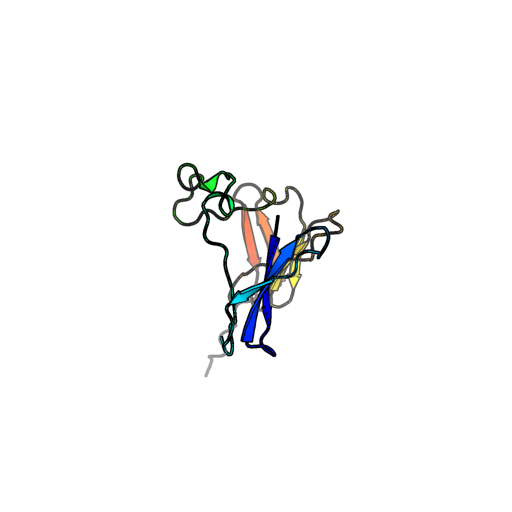.00 89.19 84 ARG A O 1
ATOM 665 N N . LEU A 1 85 ? 20.885 0.789 -2.839 1.00 86.56 85 LEU A N 1
ATOM 666 C CA . LEU A 1 85 ? 21.039 1.741 -1.742 1.00 86.56 85 LEU A CA 1
ATOM 667 C C . LEU A 1 85 ? 20.849 3.162 -2.287 1.00 86.56 85 LEU A C 1
ATOM 669 O O . LEU A 1 85 ? 21.353 3.491 -3.363 1.00 86.56 85 LEU A O 1
ATOM 673 N N . VAL A 1 86 ? 20.147 4.019 -1.550 1.00 84.69 86 VAL A N 1
ATOM 674 C CA . VAL A 1 86 ? 20.059 5.458 -1.839 1.00 84.69 86 VAL A CA 1
ATOM 675 C C . VAL A 1 86 ? 20.840 6.194 -0.746 1.00 84.69 86 VAL A C 1
ATOM 677 O O . VAL A 1 86 ? 20.412 6.168 0.407 1.00 84.69 86 VAL A O 1
ATOM 680 N N . PRO A 1 87 ? 22.001 6.801 -1.064 1.00 74.75 87 PRO A N 1
ATOM 681 C CA . PRO A 1 87 ? 22.740 7.611 -0.099 1.00 74.75 87 PRO A CA 1
ATOM 682 C C . PRO A 1 87 ? 21.888 8.795 0.387 1.00 74.75 87 PRO A C 1
ATOM 684 O O . PRO A 1 87 ? 21.087 9.333 -0.373 1.00 74.75 87 PRO A O 1
ATOM 687 N N . ASP A 1 88 ? 22.086 9.209 1.637 1.00 67.50 88 ASP A N 1
ATOM 688 C CA . ASP A 1 88 ? 21.508 10.422 2.247 1.00 67.50 88 ASP A CA 1
ATOM 689 C C . ASP A 1 88 ? 20.002 10.425 2.552 1.00 67.50 88 ASP A C 1
ATOM 691 O O . ASP A 1 88 ? 19.419 11.475 2.827 1.00 67.50 88 ASP A O 1
ATOM 695 N N . THR A 1 89 ? 19.359 9.260 2.614 1.00 61.84 89 THR A N 1
ATOM 696 C CA . THR A 1 89 ? 17.999 9.154 3.159 1.00 61.84 89 THR A CA 1
ATOM 697 C C . THR A 1 89 ? 18.015 8.350 4.450 1.00 61.84 89 THR A C 1
ATOM 699 O O . THR A 1 89 ? 18.045 7.124 4.410 1.00 61.84 89 THR A O 1
ATOM 702 N N . ALA A 1 90 ? 17.949 9.034 5.598 1.00 58.81 90 ALA A N 1
ATOM 703 C CA . ALA A 1 90 ? 17.805 8.401 6.916 1.00 58.81 90 ALA A CA 1
ATOM 704 C C . ALA A 1 90 ? 16.559 7.486 7.019 1.00 58.81 90 ALA A C 1
ATOM 706 O O . ALA A 1 90 ? 16.487 6.645 7.910 1.00 58.81 90 ALA A O 1
ATOM 707 N N . ASP A 1 91 ? 15.626 7.614 6.068 1.00 59.44 91 ASP A N 1
ATOM 708 C CA . ASP A 1 91 ? 14.319 6.955 6.061 1.00 59.44 91 ASP A CA 1
ATOM 709 C C . ASP A 1 91 ? 14.136 5.892 4.956 1.00 59.44 91 ASP A C 1
ATOM 711 O O . ASP A 1 91 ? 13.030 5.372 4.797 1.00 59.44 91 ASP A O 1
ATOM 715 N N . CYS A 1 92 ? 15.165 5.557 4.160 1.00 61.84 92 CYS A N 1
ATOM 716 C CA . CYS A 1 92 ? 15.024 4.563 3.083 1.00 61.84 92 CYS A CA 1
ATOM 717 C C . CYS A 1 92 ? 15.934 3.345 3.314 1.00 61.84 92 CYS A C 1
ATOM 719 O O . CYS A 1 92 ? 17.151 3.471 3.172 1.00 61.84 92 CYS A O 1
ATOM 721 N N . PRO A 1 93 ? 15.383 2.166 3.669 1.00 66.50 93 PRO A N 1
ATOM 722 C CA . PRO A 1 93 ? 16.176 0.948 3.793 1.00 66.50 93 PRO A CA 1
ATOM 723 C C . PRO A 1 93 ? 16.646 0.448 2.420 1.00 66.50 93 PRO A C 1
ATOM 725 O O . PRO A 1 93 ? 15.999 0.705 1.402 1.00 66.50 93 PRO A O 1
ATOM 728 N N . ASP A 1 94 ? 17.736 -0.322 2.400 1.00 70.44 94 ASP A N 1
ATOM 729 C CA . ASP A 1 94 ? 18.204 -1.026 1.203 1.00 70.44 94 ASP A CA 1
ATOM 730 C C . ASP A 1 94 ? 17.083 -1.872 0.591 1.00 70.44 94 ASP A C 1
ATOM 732 O O . ASP A 1 94 ? 16.474 -2.715 1.256 1.00 70.44 94 ASP A O 1
ATOM 736 N N . ILE A 1 95 ? 16.825 -1.680 -0.703 1.00 81.25 95 ILE A N 1
ATOM 737 C CA . ILE A 1 95 ? 15.783 -2.421 -1.417 1.00 81.25 95 ILE A CA 1
ATOM 738 C C . ILE A 1 95 ? 16.440 -3.549 -2.203 1.00 81.25 95 ILE A C 1
ATOM 740 O O . ILE A 1 95 ? 17.257 -3.300 -3.091 1.00 81.25 95 ILE A O 1
ATOM 744 N N . VAL A 1 96 ? 16.042 -4.79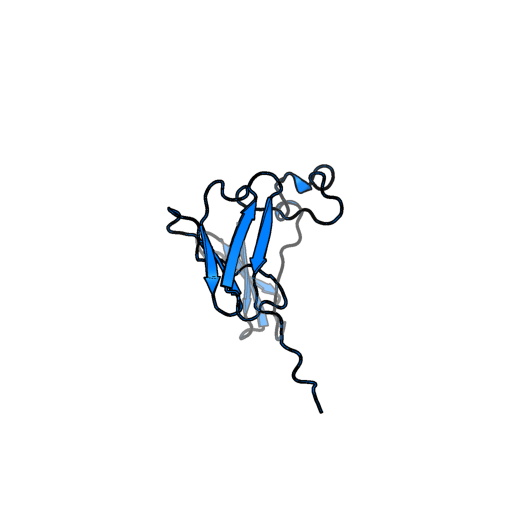3 -1.925 1.00 84.50 96 VAL A N 1
ATOM 745 C CA . VAL A 1 96 ? 16.349 -5.932 -2.800 1.00 84.50 96 VAL A CA 1
ATOM 746 C C . VAL A 1 96 ? 15.489 -5.813 -4.055 1.00 84.50 96 VAL A C 1
ATOM 748 O O . VAL A 1 96 ? 14.260 -5.781 -3.981 1.00 84.50 96 VAL A O 1
ATOM 751 N N . LEU A 1 97 ? 16.131 -5.731 -5.217 1.00 86.62 97 LEU A N 1
ATOM 752 C CA . LEU A 1 97 ? 15.448 -5.650 -6.499 1.00 86.62 97 LEU A CA 1
ATOM 753 C C . LEU A 1 97 ? 14.799 -7.006 -6.826 1.00 86.62 97 LEU A C 1
ATOM 755 O O . LEU A 1 97 ? 15.449 -8.042 -6.669 1.00 86.62 97 LEU A O 1
ATOM 759 N N . PRO A 1 98 ? 13.547 -7.031 -7.319 1.00 84.94 98 PRO A N 1
ATOM 760 C CA . PRO A 1 98 ? 12.806 -8.268 -7.570 1.00 84.94 98 PRO A CA 1
ATOM 761 C C . PRO A 1 98 ? 13.233 -8.958 -8.883 1.00 84.94 98 PRO A C 1
ATOM 763 O O . PRO A 1 98 ? 12.400 -9.273 -9.732 1.00 84.94 98 PRO A O 1
ATOM 766 N N . VAL A 1 99 ? 14.535 -9.196 -9.070 1.00 85.75 99 VAL A N 1
ATOM 767 C CA . VAL A 1 99 ? 15.085 -9.897 -10.240 1.00 85.75 99 VAL A CA 1
ATOM 768 C C . VAL A 1 99 ? 15.054 -11.405 -9.990 1.00 85.75 99 VAL A C 1
ATOM 770 O O . VAL A 1 99 ? 15.658 -11.910 -9.044 1.00 85.75 99 VAL A O 1
ATOM 773 N N . GLN A 1 100 ? 14.337 -12.136 -10.841 1.00 81.25 100 GLN A N 1
ATOM 774 C CA . GLN A 1 100 ? 14.160 -13.582 -10.706 1.00 81.25 100 GLN A CA 1
ATOM 775 C C . GLN A 1 100 ? 15.366 -14.355 -11.259 1.00 81.25 100 GLN A C 1
ATOM 777 O O . GLN A 1 100 ? 15.977 -13.956 -12.246 1.00 81.25 100 GLN A O 1
ATOM 782 N N . GLY A 1 101 ? 15.686 -15.498 -10.644 1.00 81.94 101 GLY A N 1
ATOM 783 C CA . GLY A 1 101 ? 16.671 -16.446 -11.184 1.00 81.94 101 GLY A CA 1
ATOM 784 C C . GLY A 1 101 ? 18.145 -16.062 -11.008 1.00 81.94 101 GLY A C 1
ATOM 785 O O . GLY A 1 101 ? 19.008 -16.727 -11.579 1.00 81.94 101 GLY A O 1
ATOM 786 N N . LEU A 1 102 ? 18.456 -15.039 -10.206 1.00 87.81 102 LEU A N 1
ATOM 787 C CA . LEU A 1 102 ? 19.835 -14.654 -9.903 1.00 87.81 102 LEU A CA 1
ATOM 788 C C . LEU A 1 102 ? 20.588 -15.777 -9.179 1.00 87.81 102 LEU A C 1
ATOM 790 O O . LEU A 1 102 ? 20.169 -16.245 -8.117 1.00 87.81 102 LEU A O 1
ATOM 794 N N . LYS A 1 103 ? 21.729 -16.190 -9.737 1.00 88.75 103 LYS A N 1
ATOM 795 C CA . LYS A 1 103 ? 22.610 -17.200 -9.139 1.00 88.75 103 LYS A CA 1
ATOM 796 C C . LYS A 1 103 ? 24.069 -16.829 -9.345 1.00 88.75 103 LYS A C 1
ATOM 798 O O . LYS A 1 103 ? 24.522 -16.716 -10.476 1.00 88.75 103 LYS A O 1
ATOM 803 N N . ASN A 1 104 ? 24.815 -16.728 -8.250 1.00 89.06 104 ASN A N 1
ATOM 804 C CA . ASN A 1 104 ? 26.246 -16.416 -8.244 1.00 89.06 104 ASN A CA 1
ATOM 805 C C . ASN A 1 104 ? 26.608 -15.155 -9.051 1.00 89.06 104 ASN A C 1
ATOM 807 O O . ASN A 1 104 ? 27.549 -15.184 -9.846 1.00 89.06 104 ASN A O 1
ATOM 811 N N . VAL A 1 105 ? 25.881 -14.054 -8.847 1.00 90.88 105 VAL A N 1
ATOM 812 C CA . VAL A 1 105 ? 26.164 -12.785 -9.535 1.00 90.88 105 VAL A CA 1
ATOM 813 C C . VAL A 1 105 ? 27.600 -12.339 -9.236 1.00 90.88 105 VAL A C 1
ATOM 815 O O . VAL A 1 105 ? 28.035 -12.334 -8.084 1.00 90.88 105 VAL A O 1
ATOM 818 N N . ARG A 1 106 ? 28.354 -12.013 -10.288 1.00 91.38 106 ARG A N 1
ATOM 819 C CA . ARG A 1 106 ? 29.774 -11.626 -10.219 1.00 91.38 106 ARG A CA 1
ATOM 820 C C . ARG A 1 106 ? 29.994 -10.140 -10.427 1.00 91.38 106 ARG A C 1
ATOM 822 O O . ARG A 1 106 ? 30.901 -9.582 -9.826 1.00 91.38 106 ARG A O 1
ATOM 829 N N . ALA A 1 107 ? 29.200 -9.541 -11.301 1.00 91.06 107 ALA A N 1
ATOM 830 C CA . ALA A 1 107 ? 29.294 -8.137 -11.655 1.00 91.06 107 ALA A CA 1
ATOM 831 C C . ALA A 1 107 ? 27.904 -7.607 -12.005 1.00 91.06 107 ALA A C 1
ATOM 833 O O . ALA A 1 107 ? 27.049 -8.366 -12.476 1.00 91.06 107 ALA A O 1
ATOM 834 N N . VAL A 1 108 ? 27.709 -6.313 -11.776 1.00 92.88 108 VAL A N 1
ATOM 835 C CA . VAL A 1 108 ? 26.490 -5.566 -12.074 1.00 92.88 108 VAL A CA 1
ATOM 836 C C . VAL A 1 108 ? 26.882 -4.236 -12.713 1.00 92.88 108 VAL A C 1
ATOM 838 O O . VAL A 1 108 ? 27.853 -3.624 -12.279 1.00 92.88 108 VAL A O 1
ATOM 841 N N . GLU A 1 109 ? 26.144 -3.815 -13.733 1.00 93.38 109 GLU A N 1
ATOM 842 C CA . GLU A 1 109 ? 26.352 -2.564 -14.468 1.00 93.38 109 GLU A CA 1
ATOM 843 C C . GLU A 1 109 ? 24.988 -1.931 -14.764 1.00 93.38 109 GLU A C 1
ATOM 845 O O . GLU A 1 109 ? 24.014 -2.647 -15.005 1.00 93.38 109 GLU A O 1
ATOM 850 N N . PHE A 1 110 ? 24.895 -0.603 -14.758 1.00 92.19 110 PHE A N 1
ATOM 851 C CA . PHE A 1 110 ? 23.645 0.106 -15.029 1.00 92.19 110 PHE A CA 1
ATOM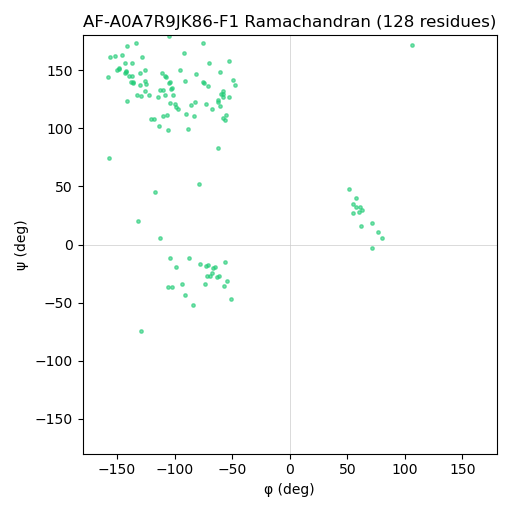 852 C C . PHE A 1 110 ? 23.841 1.177 -16.094 1.00 92.19 110 PHE A C 1
ATOM 854 O O . PHE A 1 110 ? 24.707 2.036 -15.956 1.00 92.19 110 PHE A O 1
ATOM 861 N N . ASP A 1 111 ? 22.999 1.153 -17.126 1.00 92.00 111 ASP A N 1
ATOM 862 C CA . ASP A 1 111 ? 22.980 2.189 -18.154 1.00 92.00 111 ASP A CA 1
ATOM 863 C C . ASP A 1 111 ? 22.003 3.313 -17.755 1.00 92.00 111 ASP A C 1
ATOM 865 O O . ASP A 1 111 ? 20.786 3.091 -17.751 1.00 92.00 111 ASP A O 1
ATOM 869 N N . PRO A 1 112 ? 22.489 4.533 -17.455 1.00 85.75 112 PRO A N 1
ATOM 870 C CA . PRO A 1 112 ? 21.632 5.643 -17.050 1.00 85.75 112 PRO A CA 1
ATOM 871 C C . PRO A 1 112 ? 20.768 6.210 -18.183 1.00 85.75 112 PRO A C 1
ATOM 873 O O . PRO A 1 112 ? 19.795 6.906 -17.891 1.00 85.75 112 PRO A O 1
ATOM 876 N N . VAL A 1 113 ? 21.095 5.935 -19.452 1.00 85.75 113 VAL A N 1
ATOM 877 C CA . VAL A 1 113 ? 20.344 6.439 -20.612 1.00 85.75 113 VAL A CA 1
ATOM 878 C C . VAL A 1 113 ? 19.144 5.545 -20.898 1.00 85.75 113 VAL A C 1
ATOM 880 O O . VAL A 1 113 ? 18.019 6.033 -20.989 1.00 85.75 113 VAL A O 1
ATOM 883 N N . SER A 1 114 ? 19.370 4.236 -21.022 1.00 87.38 114 SER A N 1
ATOM 884 C CA . SER A 1 114 ? 18.300 3.270 -21.311 1.00 87.38 114 SER A CA 1
ATOM 885 C C . SER A 1 114 ? 17.585 2.740 -20.065 1.00 87.38 114 SER A C 1
ATOM 887 O O . SER A 1 114 ? 16.536 2.112 -20.186 1.00 87.38 114 SER A O 1
ATOM 889 N N . GLN A 1 115 ? 18.130 3.006 -18.874 1.00 84.69 115 GLN A N 1
ATOM 890 C CA . GLN A 1 115 ? 17.650 2.501 -17.586 1.00 84.69 115 GLN A CA 1
ATOM 891 C C . GLN A 1 115 ? 17.655 0.967 -17.472 1.00 84.69 115 GLN A C 1
ATOM 893 O O . GLN A 1 115 ? 16.879 0.394 -16.703 1.00 84.69 115 GLN A O 1
ATOM 898 N N . PHE A 1 116 ? 18.552 0.293 -18.199 1.00 87.88 116 PHE A N 1
ATOM 899 C CA . PHE A 1 116 ? 18.751 -1.150 -18.083 1.00 87.88 116 PHE A CA 1
ATOM 900 C C . PHE A 1 116 ? 19.824 -1.514 -17.053 1.00 87.88 116 PHE A C 1
ATOM 902 O O . PHE A 1 116 ? 20.875 -0.883 -16.950 1.00 87.88 116 PHE A O 1
ATOM 909 N N . LEU A 1 117 ? 19.545 -2.589 -16.313 1.00 90.38 117 LEU A N 1
ATOM 910 C CA . LEU A 1 117 ? 20.453 -3.226 -15.368 1.00 90.38 117 LEU A CA 1
ATOM 911 C C . LEU A 1 117 ? 21.011 -4.508 -15.991 1.00 90.38 117 LEU A C 1
ATOM 913 O O . LEU A 1 117 ? 20.250 -5.420 -16.318 1.00 90.38 117 LEU A O 1
ATOM 917 N N . TYR A 1 118 ? 22.329 -4.592 -16.106 1.00 91.56 118 TYR A N 1
ATOM 918 C CA . TYR A 1 118 ? 23.047 -5.748 -16.627 1.00 91.56 118 TYR A CA 1
ATOM 919 C C . TYR A 1 118 ? 23.748 -6.474 -15.484 1.00 91.56 118 TYR A C 1
ATOM 921 O O . TYR A 1 118 ? 24.254 -5.851 -14.551 1.00 91.56 118 TYR A O 1
ATOM 929 N N . TRP A 1 119 ? 23.803 -7.802 -15.549 1.00 92.25 119 TRP A N 1
ATOM 930 C CA . TRP A 1 119 ? 24.542 -8.600 -14.577 1.00 92.25 119 TRP A CA 1
ATOM 931 C C . TRP A 1 119 ? 25.232 -9.782 -15.246 1.00 92.25 119 TRP A C 1
ATO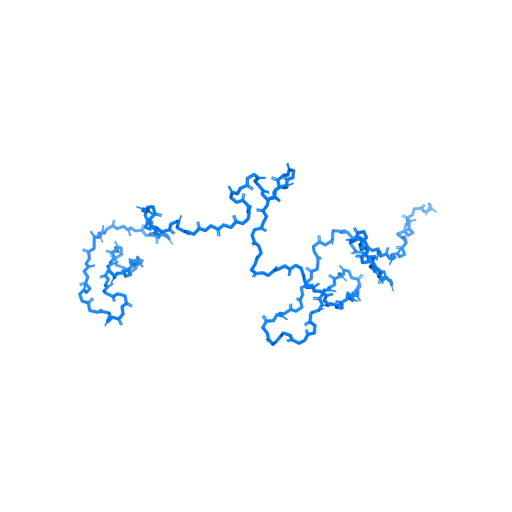M 933 O O . TRP A 1 119 ? 24.737 -10.355 -16.217 1.00 92.25 119 TRP A O 1
ATOM 943 N N . VAL A 1 120 ? 26.380 -10.168 -14.693 1.00 91.12 120 VAL A N 1
ATOM 944 C CA . VAL A 1 120 ? 27.125 -11.353 -15.124 1.00 91.12 120 VAL A CA 1
ATOM 945 C C . VAL A 1 120 ? 26.993 -12.420 -14.055 1.00 91.12 120 VAL A C 1
ATOM 947 O O . VAL A 1 120 ? 27.247 -12.183 -12.874 1.00 91.12 120 VAL A O 1
ATOM 950 N N . SER A 1 121 ? 26.596 -13.615 -14.469 1.00 85.88 121 SER A N 1
ATOM 951 C CA . SER A 1 121 ? 26.590 -14.820 -13.641 1.00 85.88 121 SER A CA 1
ATOM 952 C C . SER A 1 121 ? 27.384 -15.898 -14.375 1.00 85.88 121 SER A C 1
ATOM 954 O O . SER A 1 121 ? 27.277 -15.979 -15.600 1.00 85.88 121 SER A O 1
ATOM 956 N N . PRO A 1 122 ? 28.196 -16.715 -13.681 1.00 81.31 122 PRO A N 1
ATOM 957 C CA . PRO A 1 122 ? 28.780 -17.883 -14.310 1.00 81.31 122 PRO A CA 1
ATOM 958 C C . PRO A 1 122 ? 27.615 -18.750 -14.782 1.00 81.31 122 PRO A C 1
ATOM 960 O O . PRO A 1 122 ? 26.679 -18.999 -14.015 1.00 81.31 122 PRO A O 1
ATOM 963 N N . ALA A 1 123 ? 27.646 -19.162 -16.049 1.00 66.12 123 ALA A N 1
ATOM 964 C CA . ALA A 1 123 ? 26.694 -20.134 -16.557 1.00 66.12 123 ALA A CA 1
ATOM 965 C C . ALA A 1 123 ? 26.651 -21.320 -15.585 1.00 66.12 123 ALA A C 1
ATOM 967 O O . ALA A 1 123 ? 27.689 -21.723 -15.047 1.00 66.12 123 ALA A O 1
ATOM 968 N N . MET A 1 124 ? 25.462 -21.884 -15.357 1.00 55.53 124 MET A N 1
ATOM 969 C CA . MET A 1 124 ? 25.425 -23.264 -14.898 1.00 55.53 124 MET A CA 1
ATOM 970 C C . MET A 1 124 ? 26.1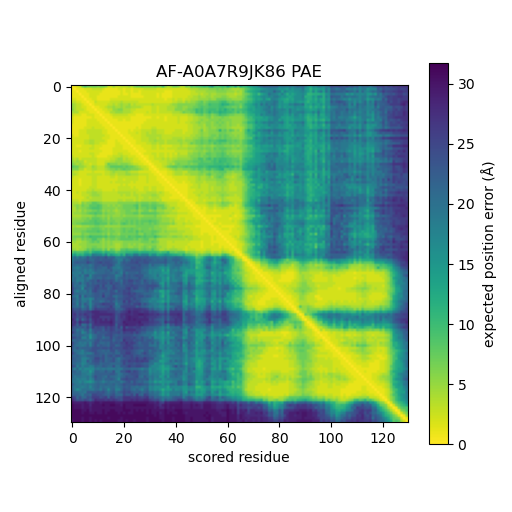96 -24.054 -15.948 1.00 55.53 124 MET A C 1
ATOM 972 O O . MET A 1 124 ? 25.715 -24.212 -17.068 1.00 55.53 124 MET A O 1
ATOM 976 N N . VAL A 1 125 ? 27.403 -24.506 -15.611 1.00 51.28 125 VAL A N 1
ATOM 977 C CA . VAL A 1 125 ? 27.933 -25.693 -16.264 1.00 51.28 125 VAL A CA 1
ATOM 978 C C . VAL A 1 125 ? 26.849 -26.727 -16.014 1.00 51.28 125 VAL A C 1
ATOM 980 O O . VAL A 1 125 ? 26.529 -27.024 -14.864 1.00 51.28 125 VAL A O 1
ATOM 983 N N . SER A 1 126 ? 26.160 -27.141 -17.072 1.00 44.16 126 SER A N 1
ATOM 984 C CA . SER A 1 126 ? 25.277 -28.285 -16.982 1.00 44.16 126 SER A CA 1
ATOM 985 C C . SER A 1 126 ? 26.154 -29.444 -16.529 1.00 44.16 126 SER A C 1
ATOM 987 O O . SER A 1 126 ? 26.989 -29.909 -17.306 1.00 44.16 126 SER A O 1
ATOM 989 N N . ASP A 1 127 ? 25.987 -29.883 -15.285 1.00 46.12 127 ASP A N 1
ATOM 990 C CA . ASP A 1 127 ? 26.378 -31.223 -14.865 1.00 46.12 127 ASP A CA 1
ATOM 991 C C . ASP A 1 127 ? 25.536 -32.196 -15.698 1.00 46.12 127 ASP A C 1
ATOM 993 O O . ASP A 1 127 ? 24.437 -32.580 -15.319 1.00 46.12 127 ASP A O 1
ATOM 997 N N . ASN A 1 128 ? 25.999 -32.458 -16.916 1.00 43.66 128 ASN A N 1
ATOM 998 C CA . ASN A 1 128 ? 25.532 -33.479 -17.840 1.00 43.66 128 ASN A CA 1
ATOM 999 C C . ASN A 1 128 ? 26.687 -33.764 -18.803 1.00 43.66 128 ASN A C 1
ATOM 1001 O O . ASN A 1 128 ? 26.690 -33.354 -19.964 1.00 43.66 128 ASN A O 1
ATOM 1005 N N . MET A 1 129 ? 27.688 -34.474 -18.296 1.00 35.28 129 MET A N 1
ATOM 1006 C CA . MET A 1 129 ? 28.421 -35.442 -19.100 1.00 35.28 129 MET A CA 1
ATOM 1007 C C . MET A 1 129 ? 28.373 -36.771 -18.349 1.00 35.28 129 MET A C 1
ATOM 1009 O O . MET A 1 129 ? 28.514 -36.794 -17.128 1.00 35.28 129 MET A O 1
ATOM 1013 N N . ALA A 1 130 ? 28.030 -37.804 -19.116 1.00 33.59 130 ALA A N 1
ATOM 1014 C CA . ALA A 1 130 ? 27.779 -39.181 -18.713 1.00 33.59 130 ALA A CA 1
ATOM 1015 C C . ALA A 1 130 ? 28.939 -39.833 -17.950 1.00 33.59 130 ALA A C 1
ATOM 1017 O O . ALA A 1 130 ? 30.098 -39.411 -18.162 1.00 33.59 130 ALA A O 1
#

Mean predicted aligned error: 12.71 Å